Protein AF-A0A8T5BM49-F1 (afdb_monomer_lite)

Secondary structure (DSSP, 8-state):
----EETTEE---BTTTB-HHHHHHHHHHHHHHHHHTT-GGG-------S--

Radius of gyration: 12.61 Å; chains: 1; bounding box: 29×21×32 Å

Foldseek 3Di:
DDFDQDPPGTDDDEPPRNDPVVVVVVVVVVVVVCVVVVNPVVPDDDDDDPDD

pLDDT: mean 93.46, std 5.56, range [61.72, 97.75]

Structure (mmCIF, N/CA/C/O backbone):
data_AF-A0A8T5BM49-F1
#
_entry.id   AF-A0A8T5BM49-F1
#
loop_
_atom_site.group_PDB
_atom_site.id
_atom_site.type_symbol
_atom_site.label_atom_id
_atom_site.label_alt_id
_atom_site.label_comp_id
_atom_site.label_asym_id
_atom_site.label_entity_id
_atom_site.label_seq_id
_atom_site.pdbx_PDB_ins_code
_atom_site.Cartn_x
_atom_site.Cartn_y
_atom_site.Cartn_z
_atom_site.occupancy
_atom_site.B_iso_or_equiv
_atom_site.auth_seq_id
_atom_site.auth_comp_id
_atom_site.auth_asym_id
_atom_site.auth_atom_id
_atom_site.pdbx_PDB_model_num
ATOM 1 N N . MET A 1 1 ? 12.871 -12.491 1.452 1.00 61.72 1 MET A N 1
ATOM 2 C CA . MET A 1 1 ? 11.718 -11.567 1.457 1.00 61.72 1 MET A CA 1
ATOM 3 C C . MET A 1 1 ? 12.192 -10.260 2.073 1.00 61.72 1 MET A C 1
ATOM 5 O O . MET A 1 1 ? 12.503 -10.256 3.254 1.00 61.72 1 MET A O 1
ATOM 9 N N . LYS A 1 2 ? 12.390 -9.201 1.283 1.00 78.00 2 LYS A N 1
ATOM 10 C CA . LYS A 1 2 ? 12.851 -7.904 1.798 1.00 78.00 2 LYS A CA 1
ATOM 11 C C . LYS A 1 2 ? 11.829 -6.849 1.387 1.00 78.00 2 LYS A C 1
ATOM 13 O O . LYS A 1 2 ? 11.762 -6.501 0.215 1.00 78.00 2 LYS A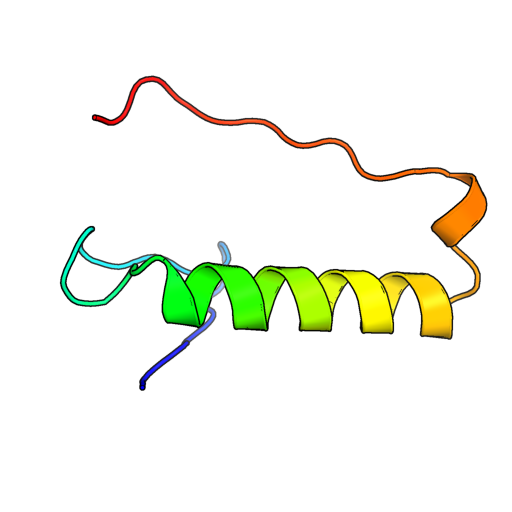 O 1
ATOM 18 N N . ILE A 1 3 ? 11.019 -6.409 2.344 1.00 91.94 3 ILE A N 1
ATOM 19 C CA . ILE A 1 3 ? 10.134 -5.246 2.222 1.00 91.94 3 ILE A CA 1
ATOM 20 C C . ILE A 1 3 ? 10.847 -4.110 2.953 1.00 91.94 3 ILE A C 1
ATOM 22 O O . ILE A 1 3 ? 11.345 -4.314 4.060 1.00 91.94 3 ILE A O 1
ATOM 26 N N . SER A 1 4 ? 10.977 -2.944 2.327 1.00 90.62 4 SER A N 1
ATOM 27 C CA . SER A 1 4 ? 11.689 -1.812 2.922 1.00 90.62 4 SER A CA 1
ATOM 28 C C . SER A 1 4 ? 11.025 -0.512 2.505 1.00 90.62 4 SER A C 1
ATOM 30 O O . SER A 1 4 ? 10.965 -0.184 1.322 1.00 90.62 4 SER A O 1
ATOM 32 N N . PHE A 1 5 ? 10.527 0.218 3.496 1.00 93.56 5 PHE A N 1
ATOM 33 C CA . PHE A 1 5 ? 9.921 1.524 3.297 1.00 93.56 5 PHE A CA 1
ATOM 34 C C . PHE A 1 5 ? 10.988 2.612 3.418 1.00 93.56 5 PHE A C 1
ATOM 36 O O . PHE A 1 5 ? 11.745 2.644 4.389 1.00 93.56 5 PHE A O 1
ATOM 43 N N . GLY A 1 6 ? 11.052 3.482 2.413 1.00 93.69 6 GLY A N 1
ATOM 44 C CA . GLY A 1 6 ? 11.758 4.755 2.472 1.00 93.69 6 GLY A CA 1
ATOM 45 C C . GLY A 1 6 ? 10.800 5.895 2.817 1.00 93.69 6 GLY A C 1
ATOM 46 O O . GLY A 1 6 ? 9.657 5.672 3.215 1.00 93.69 6 GLY A O 1
ATOM 47 N N . THR A 1 7 ? 11.253 7.132 2.619 1.00 95.56 7 THR A N 1
ATOM 48 C CA . THR A 1 7 ? 10.449 8.340 2.881 1.00 95.56 7 THR A CA 1
ATOM 49 C C . THR A 1 7 ? 9.181 8.411 2.026 1.00 95.56 7 THR A C 1
ATOM 51 O O . THR A 1 7 ? 8.146 8.845 2.516 1.00 95.56 7 THR A O 1
ATOM 54 N N . ASP A 1 8 ? 9.244 7.916 0.786 1.00 93.62 8 ASP A N 1
ATOM 55 C CA . ASP A 1 8 ? 8.134 7.922 -0.180 1.00 93.62 8 ASP A CA 1
ATOM 56 C C . ASP A 1 8 ? 7.498 6.532 -0.348 1.00 93.62 8 ASP A C 1
ATOM 58 O O . ASP A 1 8 ? 7.115 6.122 -1.449 1.00 93.62 8 ASP A O 1
ATOM 62 N N . GLY A 1 9 ? 7.449 5.758 0.732 1.00 93.88 9 GLY A N 1
ATOM 63 C CA . GLY A 1 9 ? 6.933 4.398 0.708 1.00 93.88 9 GLY A CA 1
ATOM 64 C C . GLY A 1 9 ? 7.946 3.381 0.185 1.00 93.88 9 GLY A C 1
ATOM 65 O O . GLY A 1 9 ? 9.162 3.558 0.288 1.00 93.88 9 GLY A O 1
ATOM 66 N N . TRP A 1 10 ? 7.444 2.268 -0.336 1.00 94.69 10 TRP A N 1
ATOM 67 C CA . TRP A 1 10 ? 8.269 1.152 -0.784 1.00 94.69 10 TRP A CA 1
ATOM 68 C C . TRP A 1 10 ? 8.418 1.144 -2.304 1.00 94.69 10 TRP A C 1
ATOM 70 O O . TRP A 1 10 ? 7.438 1.169 -3.047 1.00 94.69 10 TRP A O 1
ATOM 80 N N . ARG A 1 11 ? 9.670 1.100 -2.765 1.00 92.88 11 ARG A N 1
ATOM 81 C CA . ARG A 1 11 ? 10.041 1.004 -4.179 1.00 92.88 11 ARG A CA 1
ATOM 82 C C . ARG A 1 11 ? 10.955 -0.200 -4.381 1.00 92.88 11 ARG A C 1
ATOM 84 O O . ARG A 1 11 ? 11.767 -0.514 -3.514 1.00 92.88 11 ARG A O 1
ATOM 91 N N . GLY A 1 12 ? 10.834 -0.851 -5.530 1.00 91.38 12 GLY A N 1
ATOM 92 C CA . GLY A 1 12 ? 11.669 -1.987 -5.901 1.00 91.38 12 GLY A CA 1
ATOM 93 C C . GLY A 1 12 ? 11.436 -2.411 -7.346 1.00 91.38 12 GLY A C 1
ATOM 94 O O . GLY A 1 12 ? 10.475 -1.981 -7.986 1.00 91.38 12 GLY A O 1
ATOM 95 N N . ILE A 1 13 ? 12.321 -3.259 -7.862 1.00 92.31 13 ILE A N 1
ATOM 96 C CA . ILE A 1 13 ? 12.198 -3.840 -9.202 1.00 92.31 13 ILE A CA 1
ATOM 97 C C . ILE A 1 13 ? 11.041 -4.854 -9.231 1.00 92.31 13 ILE A C 1
ATOM 99 O O . ILE A 1 13 ? 11.038 -5.822 -8.460 1.00 92.31 13 ILE A O 1
ATOM 103 N N . ILE A 1 14 ? 10.087 -4.663 -10.150 1.00 92.38 14 ILE A N 1
ATOM 104 C CA . ILE A 1 14 ? 8.954 -5.578 -10.374 1.00 92.38 14 ILE A CA 1
ATOM 105 C C . ILE A 1 14 ? 9.472 -6.980 -10.723 1.00 92.38 14 ILE A C 1
ATOM 107 O O . ILE A 1 14 ? 10.392 -7.141 -11.521 1.00 92.38 14 ILE A O 1
ATOM 111 N N . GLY A 1 15 ? 8.905 -8.002 -10.083 1.00 91.25 15 GLY A N 1
ATOM 112 C CA . GLY A 1 15 ? 9.270 -9.407 -10.276 1.00 91.25 15 GLY A CA 1
ATOM 113 C C . GLY A 1 15 ? 10.521 -9.861 -9.515 1.00 91.25 15 GLY A C 1
ATOM 114 O O .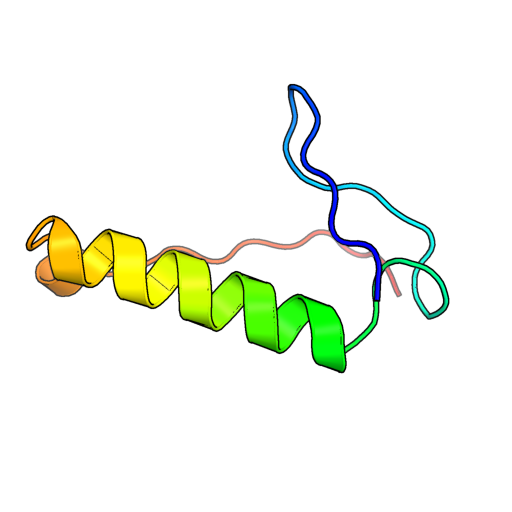 GLY A 1 15 ? 10.786 -11.058 -9.460 1.00 91.25 15 GLY A O 1
ATOM 115 N N . ARG A 1 16 ? 11.267 -8.944 -8.883 1.00 91.25 16 ARG A N 1
ATOM 116 C CA . ARG A 1 16 ? 12.442 -9.275 -8.056 1.00 91.25 16 ARG A CA 1
ATOM 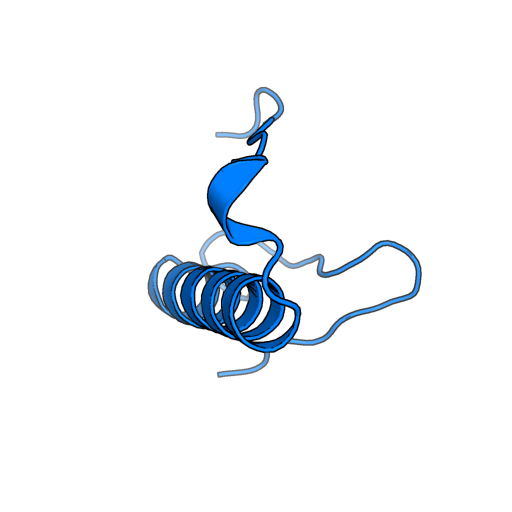117 C C . ARG A 1 16 ? 12.273 -8.828 -6.612 1.00 91.25 16 ARG A C 1
ATOM 119 O O . ARG A 1 16 ? 12.356 -9.636 -5.693 1.00 91.25 16 ARG A O 1
ATOM 126 N N . GLU A 1 17 ? 12.067 -7.534 -6.421 1.00 91.81 17 GLU A N 1
ATOM 127 C CA . GLU A 1 17 ? 11.913 -6.910 -5.106 1.00 91.81 17 GLU A CA 1
ATOM 128 C C . GLU A 1 17 ? 10.460 -6.559 -4.831 1.00 91.81 17 GLU A C 1
ATOM 130 O O . GLU A 1 17 ? 10.064 -6.541 -3.677 1.00 91.81 17 GLU A O 1
ATOM 135 N N . PHE A 1 18 ? 9.669 -6.320 -5.875 1.00 92.06 18 PHE A N 1
ATOM 136 C CA . PHE A 1 18 ? 8.235 -6.080 -5.807 1.00 92.06 18 PHE A CA 1
ATOM 137 C C . PHE A 1 18 ? 7.525 -7.255 -6.493 1.00 92.06 18 PHE A C 1
ATOM 139 O O . PHE A 1 18 ? 7.498 -7.353 -7.720 1.00 92.06 18 PHE A O 1
ATOM 146 N N . THR A 1 19 ? 7.050 -8.212 -5.703 1.00 93.88 19 THR A N 1
ATOM 147 C CA . THR A 1 19 ? 6.464 -9.486 -6.141 1.00 93.88 19 THR A CA 1
ATOM 148 C C . THR A 1 19 ? 5.020 -9.605 -5.656 1.00 93.88 19 THR A C 1
ATOM 150 O O . THR A 1 19 ? 4.579 -8.892 -4.762 1.00 93.88 19 THR A O 1
ATOM 153 N N . PHE A 1 20 ? 4.235 -10.529 -6.210 1.00 94.12 20 PHE A N 1
ATOM 154 C CA . PHE A 1 20 ? 2.864 -10.711 -5.721 1.00 94.12 20 PHE A CA 1
ATOM 155 C C . PHE A 1 20 ? 2.812 -11.110 -4.242 1.00 94.12 20 PHE A C 1
ATOM 157 O O . PHE A 1 20 ? 1.927 -10.662 -3.517 1.00 94.12 20 PHE A O 1
ATOM 164 N N . ASP A 1 21 ? 3.765 -11.918 -3.778 1.00 95.69 21 ASP A N 1
ATOM 165 C CA . ASP A 1 21 ? 3.770 -12.409 -2.399 1.00 95.69 21 ASP A CA 1
ATOM 166 C C . ASP A 1 21 ? 4.021 -11.293 -1.393 1.00 95.69 21 ASP A C 1
ATOM 168 O O . ASP A 1 21 ? 3.317 -11.188 -0.392 1.00 95.69 21 ASP A O 1
ATOM 172 N N . ASN A 1 22 ? 4.991 -10.423 -1.662 1.00 94.69 22 ASN A N 1
ATOM 173 C CA . ASN A 1 22 ? 5.293 -9.350 -0.727 1.00 94.69 22 ASN A CA 1
ATOM 174 C C . ASN A 1 22 ? 4.278 -8.196 -0.814 1.00 94.69 22 ASN A C 1
ATOM 176 O O . ASN A 1 22 ? 3.971 -7.604 0.216 1.00 94.69 22 ASN A O 1
ATOM 180 N N . VAL A 1 23 ? 3.656 -7.963 -1.975 1.00 94.75 23 VAL A N 1
ATOM 181 C CA . VAL A 1 23 ? 2.500 -7.060 -2.095 1.00 94.75 23 VAL A CA 1
ATOM 182 C C . VAL A 1 23 ? 1.316 -7.552 -1.262 1.00 94.75 23 VAL A C 1
ATOM 184 O O . VAL A 1 23 ? 0.695 -6.744 -0.576 1.00 94.75 23 VAL A O 1
ATOM 187 N N . LYS A 1 24 ? 1.019 -8.862 -1.253 1.00 96.25 24 LYS A N 1
ATOM 188 C CA . LYS A 1 24 ? -0.037 -9.430 -0.391 1.00 96.25 24 LYS A CA 1
ATOM 189 C C . LYS A 1 24 ? 0.242 -9.176 1.089 1.00 96.25 24 LYS A C 1
ATOM 191 O O . LYS A 1 24 ? -0.660 -8.758 1.806 1.00 96.25 24 LYS A O 1
ATOM 196 N N . VAL A 1 25 ? 1.485 -9.392 1.528 1.00 96.31 25 VAL A N 1
ATOM 197 C CA . VAL A 1 25 ? 1.895 -9.128 2.917 1.00 96.31 25 VAL A CA 1
ATOM 198 C C . VAL A 1 25 ? 1.702 -7.651 3.267 1.00 96.31 25 VAL A C 1
ATOM 200 O O . VAL A 1 25 ? 1.099 -7.345 4.288 1.00 96.31 25 VAL A O 1
ATOM 203 N N . THR A 1 26 ? 2.142 -6.732 2.404 1.00 95.69 26 THR A N 1
ATOM 204 C CA . THR A 1 26 ? 1.951 -5.291 2.624 1.00 95.69 26 THR A CA 1
ATOM 205 C C . THR A 1 26 ? 0.476 -4.888 2.643 1.00 95.69 26 THR A C 1
ATOM 207 O O . THR A 1 26 ? 0.079 -4.077 3.473 1.00 95.69 26 THR A O 1
ATOM 210 N N . ALA A 1 27 ? -0.357 -5.451 1.765 1.00 96.31 27 ALA A N 1
ATOM 211 C CA . ALA A 1 27 ? -1.790 -5.164 1.749 1.00 96.31 27 ALA A CA 1
ATOM 212 C C . ALA A 1 27 ? -2.493 -5.635 3.035 1.00 96.31 27 ALA A C 1
ATOM 214 O O . ALA A 1 27 ? -3.354 -4.923 3.558 1.00 96.31 27 ALA A O 1
ATOM 215 N N . GLN A 1 28 ? -2.105 -6.801 3.562 1.00 96.94 28 GLN A N 1
ATOM 216 C CA . GLN A 1 28 ? -2.617 -7.296 4.838 1.00 96.94 28 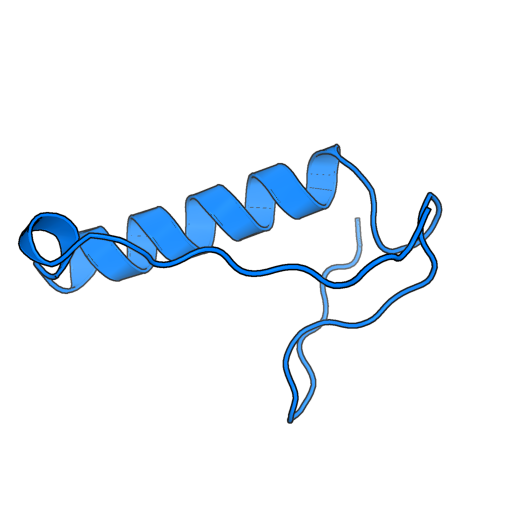GLN A CA 1
ATOM 217 C C . GLN A 1 28 ? -2.206 -6.374 5.990 1.00 96.94 28 GLN A C 1
ATOM 219 O O . GLN A 1 28 ? -3.073 -5.927 6.729 1.00 96.94 28 GLN A O 1
ATOM 224 N N . ASP A 1 29 ? -0.925 -6.005 6.079 1.00 96.44 29 ASP A N 1
ATOM 225 C CA . ASP A 1 29 ? -0.407 -5.112 7.127 1.00 96.44 29 ASP A CA 1
ATOM 226 C C . ASP A 1 29 ? -1.113 -3.741 7.134 1.00 96.44 29 ASP A C 1
ATOM 228 O O . ASP A 1 29 ? -1.521 -3.238 8.181 1.00 96.44 29 ASP A O 1
ATOM 232 N N . ILE A 1 30 ? -1.365 -3.163 5.952 1.00 95.88 30 ILE A N 1
ATOM 233 C CA . ILE A 1 30 ? -2.149 -1.924 5.822 1.00 95.88 30 ILE A CA 1
ATOM 234 C C . ILE A 1 30 ? -3.582 -2.123 6.331 1.00 95.88 30 ILE A C 1
ATOM 236 O O . ILE A 1 30 ? -4.123 -1.252 7.016 1.00 95.88 30 ILE A O 1
ATOM 240 N N . THR A 1 31 ? -4.209 -3.254 6.006 1.00 96.56 31 THR A N 1
ATOM 241 C CA . THR A 1 31 ? -5.578 -3.557 6.443 1.00 96.56 31 THR A CA 1
ATOM 242 C C . THR A 1 31 ? -5.639 -3.740 7.959 1.00 96.56 31 THR A C 1
ATOM 244 O O . THR A 1 31 ? -6.515 -3.163 8.604 1.00 96.56 31 THR A O 1
ATOM 247 N N . ASP A 1 32 ? -4.674 -4.453 8.538 1.00 97.31 32 ASP A N 1
ATOM 248 C CA . ASP A 1 32 ? -4.550 -4.657 9.982 1.00 97.31 32 ASP A CA 1
ATOM 249 C C . ASP A 1 32 ? -4.342 -3.317 10.701 1.00 97.31 32 ASP A C 1
ATOM 251 O O . ASP A 1 32 ? -4.996 -3.032 11.708 1.00 97.31 32 ASP A O 1
ATOM 255 N N . TYR A 1 33 ? -3.511 -2.429 10.143 1.00 96.44 33 TYR A N 1
ATOM 256 C CA . TYR A 1 33 ? -3.337 -1.071 10.654 1.00 96.44 33 TYR A CA 1
ATOM 257 C C . TYR A 1 33 ? -4.653 -0.281 10.638 1.00 96.44 33 TYR A C 1
ATOM 259 O O . TYR A 1 33 ? -5.037 0.300 11.656 1.00 96.44 33 TYR A O 1
ATOM 267 N N . VAL A 1 34 ? -5.373 -0.281 9.514 1.00 97.12 34 VAL A N 1
ATOM 268 C CA . VAL A 1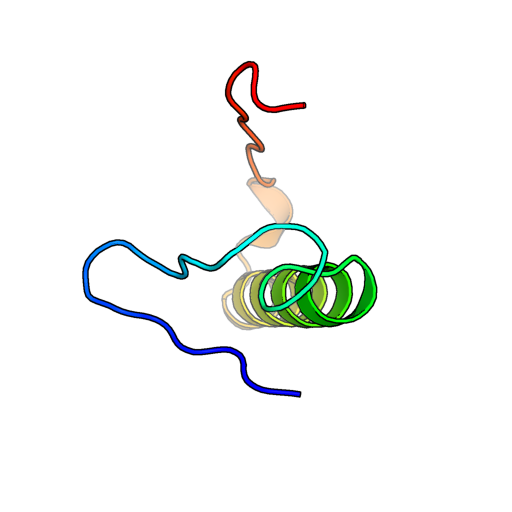 34 ? -6.663 0.414 9.368 1.00 97.12 34 VAL A CA 1
ATOM 269 C C . VAL A 1 34 ? -7.695 -0.111 10.370 1.00 97.12 34 VAL A C 1
ATOM 271 O O . VAL A 1 34 ? -8.381 0.690 11.012 1.00 97.12 34 VAL A O 1
ATOM 274 N N . GLN A 1 35 ? -7.772 -1.431 10.555 1.00 96.31 35 GLN A N 1
ATOM 275 C CA . GLN A 1 35 ? -8.648 -2.061 11.545 1.00 96.31 35 GLN A CA 1
ATOM 276 C C . GLN A 1 35 ? -8.252 -1.686 12.976 1.00 96.31 35 GLN A C 1
ATOM 278 O O . GLN A 1 35 ? -9.111 -1.286 13.757 1.00 96.31 35 GLN A O 1
ATOM 283 N N . SER A 1 36 ? -6.957 -1.717 13.309 1.00 97.75 36 SER A N 1
ATOM 284 C CA . SER A 1 36 ? -6.453 -1.356 14.647 1.00 97.75 36 SER A CA 1
ATOM 285 C C . SER A 1 36 ? -6.758 0.093 15.046 1.00 97.75 36 SER A C 1
ATOM 287 O O . SER A 1 36 ? -6.751 0.442 16.226 1.00 97.75 36 SER A O 1
ATOM 289 N N . ARG A 1 37 ? -7.024 0.952 14.056 1.00 97.19 37 ARG A N 1
ATOM 290 C CA . ARG A 1 37 ? -7.373 2.365 14.226 1.00 97.19 37 ARG A CA 1
ATOM 291 C C . ARG A 1 37 ? -8.872 2.637 14.090 1.00 97.19 37 ARG A C 1
ATOM 293 O O . ARG A 1 37 ? -9.261 3.803 14.137 1.00 97.19 37 ARG A O 1
ATOM 300 N N . SER A 1 38 ? -9.697 1.604 13.909 1.00 96.31 38 SER A N 1
ATOM 301 C CA . SER A 1 38 ? -11.141 1.721 13.656 1.00 96.31 38 SER A CA 1
ATOM 302 C C . SER A 1 38 ? -11.468 2.648 12.475 1.00 96.31 38 SER A C 1
ATOM 304 O O . SER A 1 38 ? -12.427 3.418 12.510 1.00 96.31 38 SER A O 1
ATOM 306 N N . LEU A 1 39 ? -10.633 2.622 11.428 1.00 96.06 39 LEU A N 1
ATOM 307 C CA . LEU A 1 39 ? -10.785 3.448 10.221 1.00 96.06 39 LEU A CA 1
ATOM 308 C C . LEU A 1 39 ? -11.447 2.693 9.058 1.00 96.06 39 LEU A C 1
ATOM 310 O O . LEU A 1 39 ? -11.642 3.268 7.990 1.00 96.06 39 LEU A O 1
ATOM 314 N N . ASN A 1 40 ? -11.807 1.426 9.258 1.00 93.50 40 ASN A N 1
ATOM 315 C CA . ASN A 1 40 ? -12.340 0.523 8.236 1.00 93.50 40 ASN A CA 1
ATOM 316 C C . ASN A 1 40 ? -13.626 1.037 7.561 1.00 93.50 40 ASN A C 1
ATOM 318 O O . ASN A 1 40 ? -13.795 0.823 6.365 1.00 93.50 40 ASN A O 1
ATOM 322 N N . GLU A 1 41 ? -14.478 1.780 8.274 1.00 94.94 41 GLU A N 1
ATOM 323 C CA . GLU A 1 41 ? -15.710 2.372 7.716 1.00 94.94 41 GLU A CA 1
ATOM 324 C C . GLU A 1 41 ? -15.450 3.458 6.656 1.00 94.94 41 GLU A C 1
ATOM 326 O O . GLU A 1 41 ? -16.331 3.789 5.869 1.00 94.94 41 GLU A O 1
ATOM 331 N N . ARG A 1 42 ? -14.238 4.033 6.608 1.00 94.62 42 ARG A N 1
ATOM 332 C CA . ARG A 1 42 ? -13.880 5.052 5.604 1.00 94.62 42 ARG A CA 1
ATOM 333 C C . ARG A 1 42 ? -13.522 4.449 4.244 1.00 94.62 42 ARG A C 1
ATOM 335 O O . ARG A 1 42 ? -13.486 5.179 3.255 1.00 94.62 42 ARG A O 1
ATOM 342 N N . GLY A 1 43 ? -13.244 3.146 4.197 1.00 90.94 43 GLY A N 1
ATOM 343 C CA . GLY A 1 43 ? -12.706 2.471 3.019 1.00 90.94 43 GLY A CA 1
ATOM 344 C C . GLY A 1 43 ? -11.252 2.848 2.706 1.00 90.94 43 GLY A C 1
ATOM 345 O O . GLY A 1 43 ? -10.623 3.658 3.388 1.00 90.94 43 GLY A O 1
ATOM 346 N N . ILE A 1 44 ? -10.703 2.227 1.660 1.00 94.75 44 ILE A N 1
ATOM 347 C CA . ILE A 1 44 ? -9.338 2.458 1.170 1.00 94.75 44 ILE A CA 1
ATOM 348 C C . ILE A 1 44 ? -9.417 2.803 -0.317 1.00 94.75 44 ILE A C 1
ATOM 350 O O . ILE A 1 44 ? -10.048 2.087 -1.092 1.00 94.75 44 ILE A O 1
ATOM 354 N N . ILE A 1 45 ? -8.758 3.891 -0.719 1.00 96.19 45 ILE A N 1
ATOM 355 C CA . ILE A 1 45 ? -8.622 4.269 -2.129 1.00 96.19 45 ILE A CA 1
ATOM 356 C C . ILE A 1 45 ? -7.343 3.638 -2.674 1.00 96.19 45 ILE A C 1
ATOM 358 O O . ILE A 1 45 ? -6.266 3.825 -2.111 1.00 96.19 45 ILE A O 1
ATOM 362 N N . VAL A 1 46 ? -7.462 2.928 -3.794 1.00 95.94 46 VAL A N 1
ATOM 363 C CA . VAL A 1 46 ? -6.329 2.322 -4.500 1.00 95.94 46 VAL A CA 1
ATOM 364 C C . VAL A 1 46 ? -6.173 3.004 -5.854 1.00 95.94 46 VAL A C 1
ATOM 366 O O . VAL A 1 46 ? -7.100 3.013 -6.661 1.00 95.94 46 VAL A O 1
ATOM 369 N N . GLY A 1 47 ? -4.996 3.577 -6.096 1.00 96.31 47 GLY A N 1
ATOM 370 C CA . GLY A 1 47 ? -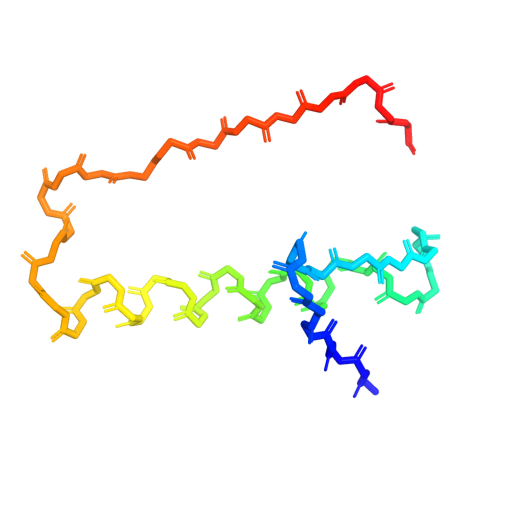4.606 4.172 -7.373 1.00 96.31 47 GLY A CA 1
ATOM 371 C C . GLY A 1 47 ? -3.323 3.532 -7.894 1.00 96.31 47 GLY A C 1
ATOM 372 O O . GLY A 1 47 ? -2.492 3.073 -7.111 1.00 96.31 47 GLY A O 1
ATOM 373 N N . TYR A 1 48 ? -3.164 3.494 -9.213 1.00 95.50 48 TYR A N 1
ATOM 374 C CA . TYR A 1 48 ? -1.987 2.941 -9.880 1.00 95.50 48 TYR A CA 1
ATOM 375 C C . TYR A 1 48 ? -1.683 3.731 -11.159 1.00 95.50 48 TYR A C 1
ATOM 377 O O . TYR A 1 48 ? -2.553 4.422 -11.690 1.00 95.50 48 TYR A O 1
ATOM 385 N N . ASP A 1 49 ? -0.442 3.654 -11.637 1.00 95.75 49 ASP A N 1
ATOM 386 C CA . ASP A 1 49 ? -0.032 4.225 -12.921 1.00 95.75 49 ASP A CA 1
ATOM 387 C C . ASP A 1 49 ? 0.070 3.150 -14.014 1.00 95.75 49 ASP A C 1
ATOM 389 O O . ASP A 1 49 ? -0.187 1.974 -13.782 1.00 95.75 49 ASP A O 1
ATOM 393 N N . THR A 1 50 ? 0.439 3.523 -15.240 1.00 96.44 50 THR A N 1
ATOM 394 C CA . THR A 1 50 ? 0.392 2.620 -16.406 1.00 96.44 50 THR A CA 1
ATOM 395 C C . THR A 1 50 ? 1.593 1.668 -16.517 1.00 96.44 50 THR A C 1
ATOM 397 O O . THR A 1 50 ? 1.977 1.294 -17.630 1.00 96.44 50 THR A O 1
ATOM 400 N N . ARG A 1 51 ? 2.240 1.310 -15.400 1.00 90.38 51 ARG A N 1
ATOM 401 C CA . ARG A 1 51 ? 3.356 0.351 -15.398 1.00 90.38 51 ARG A CA 1
ATOM 402 C C . ARG A 1 51 ? 2.845 -1.040 -15.776 1.00 90.38 51 ARG A C 1
ATOM 404 O O . ARG A 1 51 ? 1.765 -1.444 -15.352 1.00 90.38 51 ARG A O 1
ATOM 411 N N . LYS A 1 52 ? 3.617 -1.729 -16.616 1.00 83.81 52 LYS A N 1
ATOM 412 C CA . LYS A 1 52 ? 3.330 -3.091 -17.077 1.00 83.81 52 LYS A CA 1
ATOM 413 C C . LYS A 1 52 ? 3.972 -4.126 -16.168 1.00 83.81 52 LYS A C 1
ATOM 415 O O . LYS A 1 52 ? 5.048 -3.811 -15.611 1.00 83.81 52 LYS A O 1
#

Sequence (52 aa):
MKISFGTDGWRGIIGREFTFDNVKVTAQDITDYVQSRSLNERGIIVGYDTRK